Protein AF-A0A813DIX8-F1 (afdb_monomer_lite)

Sequence (177 aa):
SLGLVGLFALQGANSLSPCDSEAGQVCPSSEGKEVGICLGDPSKHQITDIDGNPREREAGEKPMELGSGCLAFIKVNEVCDAEITEHCQGLFFHGDTMTCLTTWTKPESLGEACKAVLPKQASDDDEVEDADKAEWRAKRKASRASAMKALEEEKARNEKKDTKKKKKKAKKSDDDL

Radius of gyration: 32.09 Å; chains: 1; bounding box: 77×46×86 Å

pLDDT: mean 81.65, std 15.79, range [38.44, 96.19]

Secondary structure (DSSP, 8-state):
--------------S--TTHHHHHHH-TT--THHHHHHHH-TTS--EE-TTS-EEPPPTTPPPPPPPHHHHHHHHHHHHTHHHHHHHSTT-TT-TTHHHIIIIIS-GGGS-HHHHHHS----TT-HHHHHHHHHHHHHHHHHHHHHHHHHHHHHHHHHHHHHHHHHHHHHHHHHTT-

Structure (mmCIF, N/CA/C/O backbone):
data_AF-A0A813DIX8-F1
#
_entry.id   AF-A0A813DIX8-F1
#
loop_
_atom_site.group_PDB
_atom_site.id
_atom_site.type_symbol
_atom_site.label_atom_id
_atom_site.label_alt_id
_atom_site.label_comp_id
_atom_site.label_asym_id
_atom_site.label_entity_id
_atom_site.label_seq_id
_atom_site.pdbx_PDB_ins_code
_atom_site.Cartn_x
_atom_site.Cartn_y
_atom_site.Cartn_z
_atom_site.occupancy
_atom_site.B_iso_or_equiv
_atom_site.auth_seq_id
_atom_site.auth_comp_id
_atom_site.auth_asym_id
_atom_site.auth_atom_id
_atom_site.pdbx_PDB_model_num
ATOM 1 N N . SER A 1 1 ? -1.972 23.446 37.988 1.00 42.94 1 SER A N 1
ATOM 2 C CA . SER A 1 1 ? -1.370 22.430 37.107 1.00 42.94 1 SER A CA 1
ATOM 3 C C . SER A 1 1 ? -2.307 22.160 35.950 1.00 42.94 1 SER A C 1
ATOM 5 O O . SER A 1 1 ? -3.350 21.554 36.163 1.00 42.94 1 SER A O 1
ATOM 7 N N . LEU A 1 2 ? -2.007 22.736 34.782 1.00 41.59 2 LEU A N 1
ATOM 8 C CA . LEU A 1 2 ? -2.818 22.620 33.567 1.00 41.59 2 LEU A CA 1
ATOM 9 C C . LEU A 1 2 ? -2.553 21.289 32.852 1.00 41.59 2 LEU A C 1
ATOM 11 O O . LEU A 1 2 ? -1.449 20.755 32.912 1.00 41.59 2 LEU A O 1
ATOM 15 N N . GLY A 1 3 ? -3.612 20.764 32.237 1.00 42.50 3 GLY A N 1
ATOM 16 C CA . GLY A 1 3 ? -3.695 19.421 31.678 1.00 42.50 3 GLY A CA 1
ATOM 17 C C . GLY A 1 3 ? -2.958 19.232 30.355 1.00 42.50 3 GLY A C 1
ATOM 18 O O . GLY A 1 3 ? -2.896 20.127 29.516 1.00 42.50 3 GLY A O 1
ATOM 19 N N . LEU A 1 4 ? -2.447 18.015 30.176 1.00 50.19 4 LEU A N 1
ATOM 20 C CA . LEU A 1 4 ? -1.944 17.509 28.908 1.00 50.19 4 LEU A CA 1
ATOM 21 C C . LEU A 1 4 ? -3.137 17.102 28.029 1.00 50.19 4 LEU A C 1
ATOM 23 O O . LEU A 1 4 ? -3.804 16.099 28.285 1.00 50.19 4 LEU A O 1
ATOM 27 N N . VAL A 1 5 ? -3.407 17.896 26.997 1.00 48.78 5 VAL A N 1
ATOM 28 C CA . VAL A 1 5 ? -4.284 17.535 25.880 1.00 48.78 5 VAL A CA 1
ATOM 29 C C . VAL A 1 5 ? -3.474 16.621 24.961 1.00 48.78 5 VAL A C 1
ATOM 31 O O . VAL A 1 5 ? -2.616 17.081 24.214 1.00 48.78 5 VAL A O 1
ATOM 34 N N . GLY A 1 6 ? -3.697 15.311 25.069 1.00 47.22 6 GLY A N 1
ATOM 35 C CA . GLY A 1 6 ? -3.119 14.318 24.167 1.00 47.22 6 GLY A CA 1
ATOM 36 C C . GLY A 1 6 ? -3.809 14.376 22.809 1.00 47.22 6 GLY A C 1
ATOM 37 O O . GLY A 1 6 ? -4.863 13.771 22.619 1.00 47.22 6 GLY A O 1
ATOM 38 N N . LEU A 1 7 ? -3.218 15.128 21.883 1.00 46.56 7 LEU A N 1
ATOM 39 C CA . LEU A 1 7 ? -3.587 15.162 20.474 1.00 46.56 7 LEU A CA 1
ATOM 40 C C . LEU A 1 7 ? -3.094 13.857 19.819 1.00 46.56 7 LEU A C 1
ATOM 42 O O . LEU A 1 7 ? -1.988 13.794 19.292 1.00 46.56 7 LEU A O 1
ATOM 46 N N . PHE A 1 8 ? -3.885 12.785 19.900 1.00 45.62 8 PHE A N 1
ATOM 47 C CA . PHE A 1 8 ? -3.672 11.608 19.057 1.00 45.62 8 PHE A CA 1
ATOM 48 C C . PHE A 1 8 ? -4.059 11.985 17.627 1.00 45.62 8 PHE A C 1
ATOM 50 O O . PHE A 1 8 ? -5.233 11.960 17.256 1.00 45.62 8 PHE A O 1
ATOM 57 N N . ALA A 1 9 ? -3.063 12.380 16.836 1.00 42.91 9 ALA A N 1
ATOM 58 C CA . ALA A 1 9 ? -3.181 12.423 15.392 1.00 42.91 9 ALA A CA 1
ATOM 59 C C . ALA A 1 9 ? -3.336 10.979 14.898 1.00 42.91 9 ALA A C 1
ATOM 61 O O . ALA A 1 9 ? -2.359 10.260 14.713 1.00 42.91 9 ALA A O 1
ATOM 62 N N . LEU A 1 10 ? -4.581 10.543 14.714 1.00 44.94 10 LEU A N 1
ATOM 63 C CA . LEU A 1 10 ? -4.891 9.477 13.770 1.00 44.94 10 LEU A CA 1
ATOM 64 C C . LEU A 1 10 ? -4.486 10.008 12.393 1.00 44.94 10 LEU A C 1
ATOM 66 O O . LEU A 1 10 ? -5.249 10.728 11.751 1.00 44.94 10 LEU A O 1
ATOM 70 N N . GLN A 1 11 ? -3.258 9.710 11.970 1.00 43.88 11 GLN A N 1
ATOM 71 C CA . GLN A 1 11 ? -2.904 9.761 10.560 1.00 43.88 11 GLN A CA 1
ATOM 72 C C . GLN A 1 11 ? -3.778 8.721 9.862 1.00 43.88 11 GLN A C 1
ATOM 74 O O . GLN A 1 11 ? -3.460 7.536 9.826 1.00 43.88 11 GLN A O 1
ATOM 79 N N . GLY A 1 12 ? -4.929 9.170 9.362 1.00 38.44 12 GLY A N 1
ATOM 80 C CA . GLY A 1 12 ? -5.637 8.458 8.318 1.00 38.44 12 GLY A CA 1
ATOM 81 C C . GLY A 1 12 ? -4.690 8.378 7.132 1.00 38.44 12 GLY A C 1
ATOM 82 O O . GLY A 1 12 ? -4.499 9.368 6.429 1.00 38.44 12 GLY A O 1
ATOM 83 N N . ALA A 1 13 ? -4.050 7.224 6.962 1.00 47.00 13 ALA A N 1
ATOM 84 C CA . ALA A 1 13 ? -3.453 6.851 5.698 1.00 47.00 13 ALA A CA 1
ATOM 85 C C . ALA A 1 13 ? -4.617 6.777 4.708 1.00 47.00 13 ALA A C 1
ATOM 87 O O . ALA A 1 13 ? -5.354 5.796 4.668 1.00 47.00 13 ALA A O 1
ATOM 88 N N . ASN A 1 14 ? -4.859 7.873 3.989 1.00 42.94 14 ASN A N 1
ATOM 89 C CA . ASN A 1 14 ? -5.633 7.791 2.764 1.00 42.94 14 ASN A CA 1
ATOM 90 C C . ASN A 1 14 ? -4.962 6.700 1.918 1.00 42.94 14 ASN A C 1
ATOM 92 O O . ASN A 1 14 ? -3.731 6.680 1.869 1.00 42.94 14 ASN A O 1
ATOM 96 N N . SER A 1 15 ? -5.752 5.802 1.322 1.00 56.19 15 SER A N 1
ATOM 97 C CA . SER A 1 15 ? -5.325 4.725 0.415 1.00 56.19 15 SER A CA 1
ATOM 98 C C . SER A 1 15 ? -4.692 5.278 -0.870 1.00 56.19 15 SER A C 1
ATOM 100 O O . SER A 1 15 ? -5.116 4.942 -1.971 1.00 56.19 15 SER A O 1
ATOM 102 N N . LEU A 1 16 ? -3.721 6.177 -0.743 1.00 73.00 16 LEU A N 1
ATOM 103 C CA . LEU A 1 16 ? -2.826 6.536 -1.817 1.00 73.00 16 LEU A CA 1
ATOM 104 C C . LEU A 1 16 ? -1.754 5.462 -1.889 1.00 73.00 16 LEU A C 1
ATOM 106 O O . LEU A 1 16 ? -1.207 5.031 -0.866 1.00 73.00 16 LEU A O 1
ATOM 110 N N . SER A 1 17 ? -1.470 5.017 -3.104 1.00 83.25 17 SER A N 1
ATOM 111 C CA . SER A 1 17 ? -0.342 4.133 -3.325 1.00 83.25 17 SER A CA 1
ATOM 112 C C . SER A 1 17 ? 0.950 4.858 -2.918 1.00 83.25 17 SER A C 1
ATOM 114 O O . SER A 1 17 ? 1.046 6.086 -3.028 1.00 83.25 17 SER A O 1
ATOM 116 N N . PRO A 1 18 ? 1.985 4.132 -2.467 1.00 87.19 18 PRO A N 1
ATOM 117 C CA . PRO A 1 18 ? 3.275 4.739 -2.143 1.00 87.19 18 PRO A CA 1
ATOM 118 C C . PRO A 1 18 ? 3.971 5.364 -3.363 1.00 87.19 18 PRO A C 1
ATOM 120 O O . PRO A 1 18 ? 5.011 5.984 -3.180 1.00 87.19 18 PRO A O 1
ATOM 123 N N . CYS A 1 19 ? 3.426 5.180 -4.571 1.00 90.75 19 CYS A N 1
ATOM 124 C CA . CYS A 1 19 ? 3.890 5.783 -5.814 1.00 90.75 19 CYS A CA 1
ATOM 125 C C . CYS A 1 19 ? 2.991 6.922 -6.315 1.00 90.75 19 CYS A C 1
ATOM 127 O O . CYS A 1 19 ? 3.307 7.490 -7.353 1.00 90.75 19 CYS A O 1
ATOM 129 N N . ASP A 1 20 ? 1.867 7.253 -5.666 1.00 89.94 20 ASP A N 1
ATOM 130 C CA . ASP A 1 20 ? 0.890 8.193 -6.247 1.00 89.94 20 ASP A CA 1
ATOM 131 C C . ASP A 1 20 ? 1.464 9.600 -6.438 1.00 89.94 20 ASP A C 1
ATOM 133 O O . ASP A 1 20 ? 1.134 10.285 -7.406 1.00 89.94 20 ASP A O 1
ATOM 137 N N . SER A 1 21 ? 2.345 10.033 -5.532 1.00 88.88 21 SER A N 1
ATOM 138 C CA . SER A 1 21 ? 2.990 11.343 -5.632 1.00 88.88 21 SER A CA 1
ATOM 139 C C . SER A 1 21 ? 3.921 11.414 -6.843 1.00 88.88 21 SER A C 1
ATOM 141 O O . SER A 1 21 ? 3.965 12.437 -7.524 1.00 88.88 21 SER A O 1
ATOM 143 N N . GLU A 1 22 ? 4.676 10.349 -7.101 1.00 89.69 22 GLU A N 1
ATOM 144 C CA . GLU A 1 22 ? 5.598 10.241 -8.227 1.00 89.69 22 GLU A CA 1
ATOM 145 C C . GLU A 1 22 ? 4.840 10.000 -9.539 1.00 89.69 22 GLU A C 1
ATOM 147 O O . GLU A 1 22 ? 5.070 10.705 -10.520 1.00 89.69 22 GLU A O 1
ATOM 152 N N . ALA A 1 23 ? 3.874 9.080 -9.545 1.00 90.56 23 ALA A N 1
ATOM 153 C CA . ALA A 1 23 ? 3.031 8.773 -10.696 1.00 90.56 23 ALA A CA 1
ATOM 154 C C . ALA A 1 23 ? 2.261 10.007 -11.180 1.00 90.56 23 ALA A C 1
ATOM 156 O O . ALA A 1 23 ? 2.241 10.278 -12.377 1.00 90.56 23 ALA A O 1
ATOM 157 N N . GLY A 1 24 ? 1.707 10.808 -10.265 1.00 88.12 24 GLY A N 1
ATOM 158 C CA . GLY A 1 24 ? 1.026 12.053 -10.622 1.00 88.12 24 GLY A CA 1
ATOM 159 C C . GLY A 1 24 ? 1.947 13.118 -11.229 1.00 88.12 24 GLY A C 1
ATOM 160 O O . GLY A 1 24 ? 1.468 13.982 -11.956 1.00 88.12 24 GLY A O 1
ATOM 161 N N . GLN A 1 25 ? 3.256 13.059 -10.960 1.00 86.62 25 GLN A N 1
ATOM 162 C CA . GLN A 1 25 ? 4.233 14.028 -11.470 1.00 86.62 25 GLN A CA 1
ATOM 163 C C . GLN A 1 25 ? 4.843 13.618 -12.809 1.00 86.62 25 GLN A C 1
ATOM 165 O O . GLN A 1 25 ? 5.077 14.478 -13.655 1.00 86.62 25 GLN A O 1
ATOM 170 N N . VAL A 1 26 ? 5.131 12.327 -12.993 1.00 89.06 26 VAL A N 1
ATOM 171 C CA . VAL A 1 26 ? 5.858 11.836 -14.177 1.00 89.06 26 VAL A CA 1
ATOM 172 C C . VAL A 1 26 ? 5.013 10.988 -15.119 1.00 89.06 26 VAL A C 1
ATOM 174 O O . VAL A 1 26 ? 5.410 10.762 -16.259 1.00 89.06 26 VAL A O 1
ATOM 177 N N . CYS A 1 27 ? 3.857 10.510 -14.669 1.00 90.38 27 CYS A N 1
ATOM 178 C CA . CYS A 1 27 ? 3.009 9.577 -15.405 1.00 90.38 27 CYS A CA 1
ATOM 179 C C . CYS A 1 27 ? 1.514 9.960 -15.353 1.00 90.38 27 CYS A C 1
ATOM 181 O O . CYS A 1 27 ? 0.684 9.066 -15.190 1.00 90.38 27 CYS A O 1
ATOM 183 N N . PRO A 1 28 ? 1.120 11.241 -15.532 1.00 88.06 28 PRO A N 1
ATOM 184 C CA . PRO A 1 28 ? -0.274 11.671 -15.360 1.00 88.06 28 PRO A CA 1
ATOM 185 C C . PRO A 1 28 ? -1.245 11.045 -16.372 1.00 88.06 28 PRO A C 1
ATOM 187 O O . PRO A 1 28 ? -2.445 10.995 -16.127 1.00 88.06 28 PRO A O 1
ATOM 190 N N . SER A 1 29 ? -0.733 10.568 -17.510 1.00 86.25 29 SER A N 1
ATOM 191 C CA . SER A 1 29 ? -1.526 9.920 -18.564 1.00 86.25 29 SER A CA 1
ATOM 192 C C . SER A 1 29 ? -1.604 8.395 -18.422 1.00 86.25 29 SER A C 1
ATOM 194 O O . SER A 1 29 ? -2.240 7.743 -19.248 1.00 86.25 29 SER A O 1
ATOM 196 N N . SER A 1 30 ? -0.890 7.810 -17.454 1.00 88.94 30 SER A N 1
ATOM 197 C CA . SER A 1 30 ? -0.822 6.357 -17.268 1.00 88.94 30 SER A CA 1
ATOM 198 C C . SER A 1 30 ? -1.746 5.930 -16.134 1.00 88.94 30 SER A C 1
ATOM 200 O O . SER A 1 30 ? -1.755 6.547 -15.075 1.00 88.94 30 SER A O 1
ATOM 202 N N . GLU A 1 31 ? -2.483 4.840 -16.334 1.00 87.06 31 GLU A N 1
ATOM 203 C CA . GLU A 1 31 ? -3.379 4.268 -15.326 1.00 87.06 31 GLU A CA 1
ATOM 204 C C . GLU A 1 31 ? -3.159 2.752 -15.216 1.00 87.06 31 GLU A C 1
ATOM 206 O O . GLU A 1 31 ? -2.822 2.074 -16.193 1.00 87.06 31 GLU A O 1
ATOM 211 N N . GLY A 1 32 ? -3.323 2.208 -14.008 1.00 88.25 32 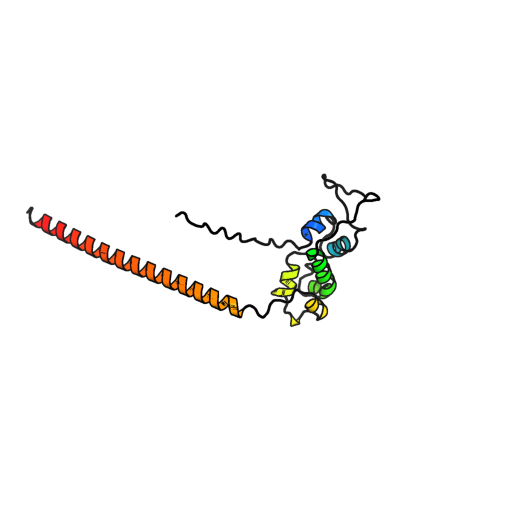GLY A N 1
ATOM 212 C CA . GLY A 1 32 ? -3.160 0.779 -13.740 1.00 88.25 32 GLY A CA 1
ATOM 213 C C . GLY A 1 32 ? -1.755 0.268 -14.070 1.00 88.25 32 GLY A C 1
ATOM 214 O O . GLY A 1 32 ? -0.756 0.804 -13.600 1.00 88.25 32 GLY A O 1
ATOM 215 N N . LYS A 1 33 ? -1.662 -0.788 -14.886 1.00 90.44 33 LYS A N 1
ATOM 216 C CA . LYS A 1 33 ? -0.389 -1.464 -15.203 1.00 90.44 33 LYS A CA 1
ATOM 217 C C . LYS A 1 33 ? 0.606 -0.572 -15.954 1.00 90.44 33 LYS A C 1
ATOM 219 O O . LYS A 1 33 ? 1.814 -0.710 -15.764 1.00 90.44 33 LYS A O 1
ATOM 224 N N . GLU A 1 34 ? 0.109 0.371 -16.753 1.00 91.25 34 GLU A N 1
ATOM 225 C CA . GLU A 1 34 ? 0.949 1.310 -17.509 1.00 91.25 34 GLU A CA 1
ATOM 226 C C . GLU A 1 34 ? 1.740 2.242 -16.582 1.00 91.25 34 GLU A C 1
ATOM 228 O O . GLU A 1 34 ? 2.837 2.673 -16.933 1.00 91.25 34 GLU A O 1
ATOM 233 N N . VAL A 1 35 ? 1.239 2.494 -15.365 1.00 91.94 35 VAL A N 1
ATOM 234 C CA . VAL A 1 35 ? 1.949 3.284 -14.348 1.00 91.94 35 VAL A CA 1
ATOM 235 C C . VAL A 1 35 ? 3.270 2.619 -13.980 1.00 91.94 35 VAL A C 1
ATOM 237 O O . VAL A 1 35 ? 4.295 3.291 -13.936 1.00 91.94 35 VAL A O 1
ATOM 240 N N . GLY A 1 36 ? 3.284 1.297 -13.794 1.00 89.81 36 GLY A N 1
ATOM 241 C CA . GLY A 1 36 ? 4.514 0.556 -13.505 1.00 89.81 36 GLY A CA 1
ATOM 242 C C . GLY A 1 36 ? 5.528 0.622 -14.639 1.00 89.81 36 GLY A C 1
ATOM 243 O O . GLY A 1 36 ? 6.717 0.803 -14.399 1.00 89.81 36 GLY A O 1
ATOM 244 N N . ILE A 1 37 ? 5.051 0.541 -15.882 1.00 91.19 37 ILE A N 1
ATOM 245 C CA . ILE A 1 37 ? 5.899 0.647 -17.075 1.00 91.19 37 ILE A CA 1
ATOM 246 C C . ILE A 1 37 ? 6.471 2.063 -17.208 1.00 91.19 37 ILE A C 1
ATOM 248 O O . ILE A 1 37 ? 7.629 2.220 -17.593 1.00 91.19 37 ILE A O 1
ATOM 252 N N . CYS A 1 38 ? 5.665 3.081 -16.907 1.00 92.19 38 CYS A N 1
ATOM 253 C CA . CYS A 1 38 ? 6.091 4.472 -16.934 1.00 92.19 38 CYS A CA 1
ATOM 254 C C . CYS A 1 38 ? 7.117 4.760 -15.829 1.00 92.19 38 CYS A C 1
ATOM 256 O O . CYS A 1 38 ? 8.197 5.243 -16.139 1.00 92.19 38 CYS A O 1
ATOM 258 N N . LEU A 1 39 ? 6.836 4.381 -14.578 1.00 91.12 39 LEU A N 1
ATOM 259 C CA . LEU A 1 39 ? 7.742 4.585 -13.441 1.00 91.12 39 LEU A CA 1
ATOM 260 C C . LEU A 1 39 ? 9.029 3.748 -13.535 1.00 91.12 39 LEU A C 1
ATOM 262 O O . LEU A 1 39 ? 10.074 4.150 -13.025 1.00 91.12 39 LEU A O 1
ATOM 266 N N . GLY A 1 40 ? 8.967 2.575 -14.167 1.00 88.44 40 GLY A N 1
ATOM 267 C CA . GLY A 1 40 ? 10.126 1.703 -14.361 1.00 88.44 40 GLY A CA 1
ATOM 268 C C . GLY A 1 40 ? 11.110 2.206 -15.422 1.00 88.44 40 GLY A C 1
ATOM 269 O O . GLY A 1 40 ? 12.290 1.855 -15.368 1.00 88.44 40 GLY A O 1
ATOM 270 N N . ASP A 1 41 ? 10.656 3.034 -16.370 1.00 86.88 41 ASP A N 1
ATOM 271 C CA . ASP A 1 41 ? 11.480 3.573 -17.453 1.00 86.88 41 ASP A CA 1
ATOM 272 C C . ASP A 1 41 ? 11.517 5.109 -17.412 1.00 86.88 41 ASP A C 1
ATOM 274 O O . ASP A 1 41 ? 10.594 5.775 -17.892 1.00 86.88 41 ASP A O 1
ATOM 278 N N . PRO A 1 42 ? 12.632 5.706 -16.953 1.00 85.69 42 PRO A N 1
ATOM 279 C CA . PRO A 1 42 ? 12.770 7.156 -16.899 1.00 85.69 42 PRO A CA 1
ATOM 280 C C . PRO A 1 42 ? 12.676 7.865 -18.255 1.00 85.69 42 PRO A C 1
ATOM 282 O O . PRO A 1 42 ? 12.570 9.091 -18.299 1.00 85.69 42 PRO A O 1
ATOM 285 N N . SER A 1 43 ? 12.750 7.125 -19.364 1.00 84.44 43 SER A N 1
ATOM 286 C CA . SER A 1 43 ? 12.559 7.652 -20.720 1.00 84.44 43 SER A CA 1
ATOM 287 C C . SER A 1 43 ? 11.086 7.917 -21.043 1.00 84.44 43 SER A C 1
ATOM 289 O O . SER A 1 43 ? 10.797 8.673 -21.968 1.00 84.44 43 SER A O 1
ATOM 291 N N . LYS A 1 44 ? 10.159 7.292 -20.306 1.00 84.25 44 LYS A N 1
ATOM 292 C CA . LYS A 1 44 ? 8.705 7.432 -20.483 1.00 84.25 44 LYS A CA 1
ATOM 293 C C . LYS A 1 44 ? 8.081 8.476 -19.563 1.00 84.25 44 LYS A C 1
ATOM 29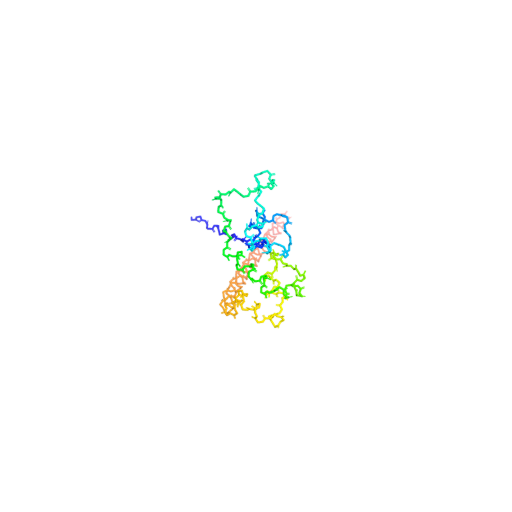5 O O . LYS A 1 44 ? 6.905 8.787 -19.724 1.00 84.25 44 LYS A O 1
ATOM 300 N N . HIS A 1 45 ? 8.860 9.027 -18.634 1.00 87.94 45 HIS A N 1
ATOM 301 C CA . HIS A 1 45 ? 8.416 10.095 -17.751 1.00 87.94 45 HIS A CA 1
ATOM 302 C C . HIS A 1 45 ? 8.023 11.335 -18.568 1.00 87.94 45 HIS A C 1
ATOM 304 O O . HIS A 1 45 ? 8.856 11.957 -19.231 1.00 87.94 45 HIS A O 1
ATOM 310 N N . GLN A 1 46 ? 6.746 11.698 -18.503 1.00 82.75 46 GLN A N 1
ATOM 311 C CA . GLN A 1 46 ? 6.210 12.936 -19.048 1.00 82.75 46 GLN A CA 1
ATOM 312 C C . GLN A 1 46 ? 6.359 14.023 -17.988 1.00 82.75 46 GLN A C 1
ATOM 314 O O . GLN A 1 46 ? 5.552 14.119 -17.069 1.00 82.75 46 GLN A O 1
ATOM 319 N N . ILE A 1 47 ? 7.408 14.836 -18.101 1.00 78.44 47 ILE A N 1
ATOM 320 C CA . ILE A 1 47 ? 7.574 15.997 -17.227 1.00 78.44 47 ILE A CA 1
ATOM 321 C C . ILE A 1 47 ? 6.559 17.048 -17.672 1.00 78.44 47 ILE A C 1
ATOM 323 O O . ILE A 1 47 ? 6.605 17.512 -18.812 1.00 78.44 47 ILE A O 1
ATOM 327 N N . THR A 1 48 ? 5.633 17.415 -16.793 1.00 80.81 48 THR A N 1
ATOM 328 C CA . THR A 1 48 ? 4.712 18.529 -17.036 1.00 80.81 48 THR A CA 1
ATOM 329 C C . THR A 1 48 ? 5.277 19.826 -16.469 1.00 80.81 48 THR A C 1
ATOM 331 O O . THR A 1 48 ? 5.934 19.824 -15.425 1.00 80.81 48 THR A O 1
ATOM 334 N N . ASP A 1 49 ? 5.029 20.947 -17.141 1.00 80.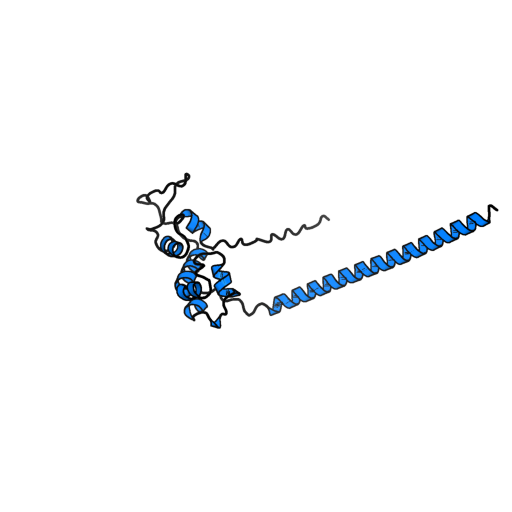25 49 ASP A N 1
ATOM 335 C CA . ASP A 1 49 ? 5.304 22.272 -16.582 1.00 80.25 49 ASP A CA 1
ATOM 336 C C . ASP A 1 49 ? 4.305 22.646 -15.463 1.00 80.25 49 ASP A C 1
ATOM 338 O O . ASP A 1 49 ? 3.405 21.879 -15.114 1.00 80.25 49 ASP A O 1
ATOM 342 N N . ILE A 1 50 ? 4.471 23.836 -14.873 1.00 78.88 50 ILE A N 1
ATOM 343 C CA . ILE A 1 50 ? 3.594 24.337 -13.799 1.00 78.88 50 ILE A CA 1
ATOM 344 C C . ILE A 1 50 ? 2.140 24.541 -14.265 1.00 78.88 50 ILE A C 1
ATOM 346 O O . ILE A 1 50 ? 1.235 24.608 -13.436 1.00 78.88 50 ILE A O 1
ATOM 350 N N . ASP A 1 51 ? 1.937 24.630 -15.581 1.00 82.94 51 ASP A N 1
ATOM 351 C CA . ASP A 1 51 ? 0.652 24.828 -16.245 1.00 82.94 51 ASP A CA 1
ATOM 352 C C . ASP A 1 51 ? 0.035 23.490 -16.716 1.00 82.94 51 ASP A C 1
ATOM 354 O O . ASP A 1 51 ? -1.069 23.477 -17.262 1.00 82.94 51 ASP A O 1
ATOM 358 N N . GLY A 1 52 ? 0.713 22.357 -16.476 1.00 78.81 52 GLY A N 1
ATOM 359 C CA . GLY A 1 52 ? 0.257 21.007 -16.818 1.00 78.81 52 GLY A CA 1
ATOM 360 C C . GLY A 1 52 ? 0.533 20.567 -18.261 1.00 78.81 52 GLY A C 1
ATOM 361 O O . GLY A 1 52 ? 0.008 19.537 -18.687 1.00 78.81 52 GLY A O 1
ATOM 362 N N . ASN A 1 53 ? 1.338 21.302 -19.031 1.00 82.38 53 ASN A N 1
ATOM 363 C CA . ASN A 1 53 ? 1.667 20.945 -20.413 1.00 82.38 53 ASN A CA 1
ATOM 364 C C . ASN A 1 53 ? 2.876 19.993 -20.475 1.00 82.38 53 ASN A C 1
ATOM 366 O O . ASN A 1 53 ? 3.852 20.205 -19.748 1.00 82.38 53 ASN A O 1
ATOM 370 N N . PRO A 1 54 ? 2.873 18.977 -21.363 1.00 80.94 54 PRO A N 1
ATOM 371 C CA . PRO A 1 54 ? 4.025 18.100 -21.561 1.00 80.94 54 PRO A CA 1
ATOM 372 C C . PRO A 1 54 ? 5.257 18.876 -22.045 1.00 80.94 54 PRO A C 1
ATOM 374 O O . PRO A 1 54 ? 5.187 19.606 -23.036 1.00 80.94 54 PRO A O 1
ATOM 377 N N . ARG A 1 55 ? 6.400 18.671 -21.388 1.00 83.00 55 ARG A N 1
ATOM 378 C CA . ARG A 1 55 ? 7.699 19.235 -21.765 1.00 83.00 55 ARG A CA 1
ATOM 379 C C . ARG A 1 55 ? 8.701 18.116 -22.044 1.00 83.00 55 ARG A C 1
ATOM 381 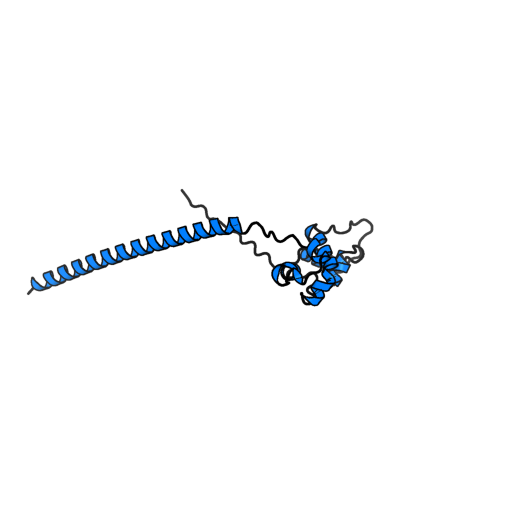O O . ARG A 1 55 ? 8.758 17.116 -21.332 1.00 83.00 55 ARG A O 1
ATOM 388 N N . GLU A 1 56 ? 9.528 18.299 -23.070 1.00 79.06 56 GLU A N 1
ATOM 389 C CA . GLU A 1 56 ? 10.677 17.425 -23.308 1.00 79.06 56 GLU A CA 1
ATOM 390 C C . GLU A 1 56 ? 11.782 17.684 -22.281 1.00 79.06 56 GLU A C 1
ATOM 392 O O . GLU A 1 56 ? 12.117 18.828 -21.963 1.00 79.06 56 GLU A O 1
ATOM 397 N N . ARG A 1 57 ? 12.367 16.601 -21.771 1.00 77.25 57 ARG A N 1
ATOM 398 C CA . ARG A 1 57 ? 13.456 16.657 -20.800 1.00 77.25 57 ARG A CA 1
ATOM 399 C C . ARG A 1 57 ? 14.704 17.273 -21.434 1.00 77.25 57 ARG A C 1
ATOM 401 O O . ARG A 1 57 ? 15.186 16.800 -22.464 1.00 77.25 57 ARG A O 1
ATOM 408 N N . GLU A 1 58 ? 15.260 18.299 -20.797 1.00 77.38 58 GLU A N 1
ATOM 409 C CA . GLU A 1 58 ? 16.463 18.959 -21.305 1.00 77.38 58 GLU A CA 1
ATOM 410 C C . GLU A 1 58 ? 17.721 18.111 -21.063 1.00 77.38 58 GLU A C 1
ATOM 412 O O . GLU A 1 58 ? 17.855 17.395 -20.063 1.00 77.38 58 GLU A O 1
ATOM 417 N N . ALA A 1 59 ? 18.676 18.197 -21.994 1.00 76.06 59 ALA A N 1
ATOM 418 C CA . ALA A 1 59 ? 19.942 17.477 -21.923 1.00 76.06 59 ALA A CA 1
ATOM 419 C C . ALA A 1 59 ? 20.782 17.973 -20.729 1.00 76.06 59 ALA A C 1
ATOM 421 O O . ALA A 1 59 ? 21.499 18.965 -20.822 1.00 76.06 59 ALA A O 1
ATOM 422 N N . GLY A 1 60 ? 20.682 17.272 -19.598 1.00 75.69 60 GLY A N 1
ATOM 423 C CA . GLY A 1 60 ? 21.375 17.608 -18.349 1.00 75.69 60 GLY A CA 1
ATOM 424 C C . GLY A 1 60 ? 20.496 17.497 -17.104 1.00 75.69 60 GLY A C 1
ATOM 425 O O . GLY A 1 60 ? 21.023 17.441 -15.992 1.00 75.69 60 GLY A O 1
ATOM 426 N N . GLU A 1 61 ? 19.176 17.403 -17.271 1.00 76.44 61 GLU A N 1
ATOM 427 C CA . GLU A 1 61 ? 18.258 17.193 -16.157 1.00 76.44 61 GLU A CA 1
ATOM 428 C C . GLU A 1 61 ? 18.330 15.740 -15.671 1.00 76.44 61 GLU A C 1
ATOM 430 O O . GLU A 1 61 ? 18.288 14.789 -16.466 1.00 76.44 61 GLU A O 1
ATOM 435 N N . LYS A 1 62 ? 18.492 15.551 -14.357 1.00 76.75 62 LYS A N 1
ATOM 436 C CA . LYS A 1 62 ? 18.558 14.216 -13.757 1.00 76.75 62 LYS A CA 1
ATOM 437 C C . LYS A 1 62 ? 17.173 13.562 -13.797 1.00 76.75 62 LYS A C 1
ATOM 439 O O . LYS A 1 62 ? 16.189 14.252 -13.545 1.00 76.75 62 LYS A O 1
ATOM 444 N N . PRO A 1 63 ? 17.084 12.253 -14.092 1.00 79.50 63 PRO A N 1
ATOM 445 C CA . PRO A 1 63 ? 15.837 11.524 -13.925 1.00 79.50 63 PRO A CA 1
ATOM 446 C C . PRO A 1 63 ? 15.328 11.665 -12.492 1.00 79.50 63 PRO A C 1
ATOM 448 O O . PRO A 1 63 ? 16.131 11.691 -11.558 1.00 79.50 63 PRO A O 1
ATOM 451 N N . MET A 1 64 ? 14.010 11.741 -12.327 1.00 81.19 64 MET A N 1
ATOM 452 C CA . MET A 1 64 ? 13.406 11.725 -11.002 1.00 81.19 64 MET A CA 1
ATOM 453 C C . MET A 1 64 ? 13.798 10.436 -10.271 1.00 81.19 64 MET A C 1
ATOM 455 O O . MET A 1 64 ? 13.615 9.337 -10.795 1.00 81.19 64 MET A O 1
ATOM 459 N N . GLU A 1 65 ? 14.352 10.577 -9.069 1.00 84.94 65 GLU A N 1
ATOM 460 C CA . GLU A 1 65 ? 14.664 9.448 -8.199 1.00 84.94 65 GLU A CA 1
ATOM 461 C C . GLU A 1 65 ? 13.394 9.055 -7.439 1.00 84.94 65 GLU A C 1
ATOM 463 O O . GLU A 1 65 ? 12.854 9.847 -6.667 1.00 84.94 65 GLU A O 1
ATOM 468 N N . LEU A 1 66 ? 12.900 7.840 -7.680 1.00 89.25 66 LEU A N 1
ATOM 469 C CA . LEU A 1 66 ? 11.728 7.315 -6.986 1.00 89.25 66 LEU A CA 1
ATOM 470 C C . LEU A 1 66 ? 12.055 7.013 -5.521 1.00 89.25 66 LEU A C 1
ATOM 472 O O . LEU A 1 66 ? 13.143 6.521 -5.199 1.00 89.25 66 LEU A O 1
ATOM 476 N N . GLY A 1 67 ? 11.090 7.249 -4.630 1.00 90.81 67 GLY A N 1
ATOM 477 C CA . GLY A 1 67 ? 11.215 6.855 -3.232 1.00 90.81 67 GLY A CA 1
ATOM 478 C C . GLY A 1 67 ? 11.407 5.341 -3.082 1.00 90.81 67 GLY A C 1
ATOM 479 O O . GLY A 1 67 ? 10.878 4.541 -3.857 1.00 90.81 67 GLY A O 1
ATOM 480 N N . SER A 1 68 ? 12.127 4.915 -2.039 1.00 90.88 68 SER A N 1
ATOM 481 C CA . SER A 1 68 ? 12.353 3.486 -1.758 1.00 90.88 68 SER A CA 1
ATOM 482 C C . SER A 1 68 ? 11.050 2.703 -1.561 1.00 90.88 68 SER A C 1
ATOM 484 O O . SER A 1 68 ? 10.969 1.539 -1.952 1.00 90.88 68 SER A O 1
ATOM 486 N N . GLY A 1 69 ? 10.020 3.348 -1.002 1.00 89.69 69 GLY A N 1
ATOM 487 C CA . GLY A 1 69 ? 8.678 2.781 -0.872 1.00 89.69 69 GLY A CA 1
ATOM 488 C C . GLY A 1 69 ? 8.016 2.525 -2.226 1.00 89.69 69 GLY A C 1
ATOM 489 O O . GLY A 1 69 ? 7.475 1.441 -2.437 1.00 89.69 69 GLY A O 1
ATOM 490 N N . CYS A 1 70 ? 8.126 3.471 -3.163 1.00 92.19 70 CYS A N 1
ATOM 491 C CA . CYS A 1 70 ? 7.590 3.301 -4.508 1.00 92.19 70 CYS A CA 1
ATOM 492 C C . CYS A 1 70 ? 8.337 2.202 -5.282 1.00 92.19 70 CYS A C 1
ATOM 494 O O . CYS A 1 70 ? 7.710 1.315 -5.855 1.00 92.19 70 CYS A O 1
ATOM 496 N N . LEU A 1 71 ? 9.673 2.165 -5.210 1.00 91.75 71 LEU A N 1
ATOM 497 C CA . LEU A 1 71 ? 10.474 1.102 -5.836 1.00 91.75 71 LEU A CA 1
ATOM 498 C C . LEU A 1 71 ? 10.127 -0.295 -5.303 1.00 91.75 71 LEU A C 1
ATOM 500 O O . LEU A 1 71 ? 10.012 -1.250 -6.073 1.00 91.75 71 LEU A O 1
ATOM 504 N N . ALA A 1 72 ? 9.937 -0.424 -3.988 1.00 92.75 72 ALA A N 1
ATOM 505 C CA . ALA A 1 72 ? 9.499 -1.680 -3.389 1.00 92.75 72 ALA A CA 1
ATOM 506 C C . ALA A 1 72 ? 8.100 -2.077 -3.881 1.00 92.75 72 ALA A C 1
ATOM 508 O O . ALA A 1 72 ? 7.861 -3.244 -4.184 1.00 92.75 72 ALA A O 1
ATOM 509 N N . PHE A 1 73 ? 7.193 -1.109 -4.007 1.00 93.25 73 PHE A N 1
ATOM 510 C CA . PHE A 1 73 ? 5.836 -1.350 -4.476 1.00 93.25 73 PHE A CA 1
ATOM 511 C C . PHE A 1 73 ? 5.771 -1.727 -5.960 1.00 93.25 73 PHE A C 1
ATOM 513 O O . PHE A 1 73 ? 5.042 -2.657 -6.303 1.00 93.25 73 PHE A O 1
ATOM 520 N N . ILE A 1 74 ? 6.575 -1.095 -6.823 1.00 93.81 74 ILE A N 1
ATOM 521 C CA . ILE A 1 74 ? 6.748 -1.505 -8.228 1.00 93.81 74 ILE A CA 1
ATOM 522 C C . ILE A 1 74 ? 7.169 -2.972 -8.282 1.00 93.81 74 ILE A C 1
ATOM 524 O O . ILE A 1 74 ? 6.511 -3.775 -8.937 1.00 93.81 74 ILE A O 1
ATOM 528 N N . LYS A 1 75 ? 8.185 -3.352 -7.499 1.00 94.12 75 LYS A N 1
ATOM 529 C CA . LYS A 1 75 ? 8.663 -4.737 -7.443 1.00 94.12 75 LYS A CA 1
ATOM 530 C C . LYS A 1 75 ? 7.588 -5.721 -6.967 1.00 94.12 75 LYS A C 1
ATOM 532 O O . LYS A 1 75 ? 7.518 -6.833 -7.483 1.00 94.12 75 LYS A O 1
ATOM 537 N N . VAL A 1 76 ? 6.752 -5.338 -5.998 1.00 94.62 76 VAL A N 1
ATOM 538 C CA . VAL A 1 76 ? 5.608 -6.164 -5.573 1.00 94.62 76 VAL A CA 1
ATOM 539 C C . VAL A 1 76 ? 4.608 -6.327 -6.717 1.00 94.62 76 VAL A C 1
ATOM 541 O O . VAL A 1 76 ? 4.202 -7.450 -6.987 1.00 94.62 76 VAL A O 1
ATOM 544 N N . ASN A 1 77 ? 4.255 -5.249 -7.424 1.00 94.81 77 ASN A N 1
ATOM 545 C CA . ASN A 1 77 ? 3.320 -5.314 -8.553 1.00 94.81 77 ASN A CA 1
ATOM 546 C C . ASN A 1 77 ? 3.868 -6.158 -9.718 1.00 94.81 77 ASN A C 1
ATOM 548 O O . ASN A 1 77 ? 3.109 -6.896 -10.336 1.00 94.81 77 ASN A O 1
ATOM 552 N N . GLU A 1 78 ? 5.173 -6.091 -9.991 1.00 94.75 78 GLU A N 1
ATOM 553 C CA . GLU A 1 78 ? 5.828 -6.901 -11.027 1.00 94.75 78 GLU A CA 1
ATOM 554 C C . GLU A 1 78 ? 5.860 -8.392 -10.676 1.00 94.75 78 GLU A C 1
ATOM 556 O O . GLU A 1 78 ? 5.585 -9.241 -11.521 1.00 94.75 78 GLU A O 1
ATOM 561 N N . VAL A 1 79 ? 6.209 -8.725 -9.430 1.00 96.19 79 VAL A N 1
ATOM 562 C CA . VAL A 1 79 ? 6.342 -10.123 -8.994 1.00 96.19 79 VAL A CA 1
ATOM 563 C C . VAL A 1 79 ? 4.978 -10.771 -8.745 1.00 96.19 79 VAL A C 1
ATOM 565 O O . VAL A 1 79 ? 4.832 -11.964 -8.994 1.00 96.19 79 VAL A O 1
ATOM 568 N N . CYS A 1 80 ? 3.994 -10.000 -8.278 1.00 96.12 80 CYS A N 1
ATOM 569 C CA . CYS A 1 80 ? 2.632 -10.455 -7.992 1.00 96.12 80 CYS A CA 1
ATOM 570 C C . CYS A 1 80 ? 1.649 -10.195 -9.153 1.00 96.12 80 CYS A C 1
ATOM 572 O O . CYS A 1 80 ? 0.446 -10.094 -8.917 1.00 96.12 80 CYS A O 1
ATOM 574 N N . ASP A 1 81 ? 2.120 -10.021 -10.395 1.00 95.69 81 ASP A N 1
ATOM 575 C CA . ASP A 1 81 ? 1.278 -9.613 -11.535 1.00 95.69 81 ASP A CA 1
ATOM 576 C C . ASP A 1 81 ? 0.094 -10.568 -11.781 1.00 95.69 81 ASP A C 1
ATOM 578 O O . ASP A 1 81 ? -1.042 -10.136 -12.013 1.00 95.69 81 ASP A O 1
ATOM 582 N N . ALA A 1 82 ? 0.347 -11.875 -11.672 1.00 95.94 82 ALA A N 1
ATOM 583 C CA . ALA A 1 82 ? -0.675 -12.905 -11.832 1.00 95.94 82 ALA A CA 1
ATOM 584 C C . ALA A 1 82 ? -1.703 -12.847 -10.691 1.00 95.94 82 ALA A C 1
ATOM 586 O O . ALA A 1 82 ? -2.909 -12.796 -10.935 1.00 95.94 82 ALA A O 1
ATOM 587 N N . GLU A 1 83 ? -1.234 -12.763 -9.448 1.00 95.31 83 GLU A N 1
ATOM 588 C CA . GLU A 1 83 ? -2.079 -12.717 -8.257 1.00 95.31 83 GLU A CA 1
ATOM 589 C C . GLU A 1 83 ? -2.920 -11.438 -8.194 1.00 95.31 83 GLU A C 1
ATOM 591 O O . GLU A 1 83 ? -4.086 -11.486 -7.804 1.00 95.31 83 GLU A O 1
ATOM 596 N N . ILE A 1 84 ? -2.371 -10.294 -8.609 1.00 95.56 84 ILE A N 1
ATOM 597 C CA . ILE A 1 84 ? -3.116 -9.031 -8.664 1.00 95.56 84 ILE A CA 1
ATOM 598 C C . ILE A 1 84 ? -4.238 -9.124 -9.703 1.00 95.56 84 ILE A C 1
ATOM 600 O O . ILE A 1 84 ? -5.361 -8.680 -9.449 1.00 95.56 84 ILE A O 1
ATOM 604 N N . THR A 1 85 ? -3.961 -9.738 -10.854 1.00 95.38 85 THR A N 1
ATOM 605 C CA . THR A 1 85 ? -4.961 -9.936 -11.911 1.00 95.38 85 THR A CA 1
ATOM 606 C C . THR A 1 85 ? -6.078 -10.878 -11.456 1.00 95.38 85 THR A C 1
ATOM 608 O O . THR A 1 85 ? -7.255 -10.575 -11.651 1.00 95.38 85 THR A O 1
ATOM 611 N N . GLU A 1 86 ? -5.728 -11.999 -10.823 1.00 95.56 86 GLU A N 1
ATOM 612 C CA . GLU A 1 86 ? -6.685 -13.051 -10.461 1.00 95.56 86 GLU A CA 1
ATOM 613 C C . GLU A 1 86 ? -7.443 -12.773 -9.155 1.00 95.56 86 GLU A C 1
ATOM 615 O O . GLU A 1 86 ? -8.652 -13.004 -9.078 1.00 95.56 86 GLU A O 1
ATOM 620 N N . HIS A 1 87 ? -6.758 -12.277 -8.123 1.00 95.25 87 HIS A N 1
ATOM 621 C CA . HIS A 1 87 ? -7.321 -12.112 -6.777 1.00 95.25 87 HIS A CA 1
ATOM 622 C C . HIS A 1 87 ? -7.677 -10.667 -6.442 1.00 95.25 87 HIS A C 1
ATOM 624 O O . HIS A 1 87 ? -8.626 -10.432 -5.693 1.00 95.25 87 HIS A O 1
ATOM 630 N N . CYS A 1 88 ? -6.969 -9.702 -7.031 1.00 94.06 88 CYS A N 1
ATOM 631 C CA . CYS A 1 88 ? -7.155 -8.280 -6.750 1.00 94.06 88 CYS A CA 1
ATOM 632 C C . CYS A 1 88 ? -7.841 -7.516 -7.879 1.00 94.06 88 CYS A C 1
ATOM 634 O O . CYS A 1 88 ? -7.758 -6.296 -7.903 1.00 94.06 88 CYS A O 1
ATOM 636 N N . GLN A 1 89 ? -8.531 -8.197 -8.801 1.00 94.06 89 GLN A N 1
ATOM 637 C CA . GLN A 1 89 ? -9.321 -7.567 -9.872 1.00 94.06 89 GLN A CA 1
ATOM 638 C C . GLN A 1 89 ? -8.508 -6.605 -10.758 1.00 94.06 89 GLN A C 1
ATOM 640 O O . GLN A 1 89 ? -9.053 -5.644 -11.299 1.00 94.06 89 GLN A O 1
ATOM 645 N N . GLY A 1 90 ? -7.198 -6.836 -10.891 1.00 92.38 90 GLY A N 1
ATOM 646 C CA . GLY A 1 90 ? -6.324 -5.948 -11.653 1.00 92.38 90 GLY A CA 1
ATOM 647 C C . GLY A 1 90 ? -6.136 -4.570 -11.013 1.00 92.38 90 GLY A C 1
ATOM 648 O O . GLY A 1 90 ? -5.874 -3.606 -11.730 1.00 92.38 90 GLY A O 1
ATOM 649 N N . LEU A 1 91 ? -6.259 -4.459 -9.685 1.00 91.69 91 LEU A N 1
ATOM 650 C CA . LEU A 1 91 ? -5.901 -3.264 -8.913 1.00 91.69 91 LEU A CA 1
ATOM 651 C C . LEU A 1 91 ? -4.379 -3.055 -8.930 1.00 91.69 91 LEU A C 1
ATOM 653 O O . LEU A 1 91 ? -3.721 -3.186 -7.912 1.00 91.69 91 LEU A O 1
ATOM 657 N N . PHE A 1 92 ? -3.803 -2.772 -10.094 1.00 93.38 92 PHE A N 1
ATOM 658 C CA . PHE A 1 92 ? -2.391 -2.441 -10.242 1.00 93.38 92 PHE A CA 1
ATOM 659 C C . PHE A 1 92 ? -2.140 -1.012 -9.791 1.00 93.38 92 PHE A C 1
ATOM 661 O O . PHE A 1 92 ? -2.869 -0.102 -10.186 1.00 93.38 92 PHE A O 1
ATOM 668 N N . PHE A 1 93 ? -1.093 -0.816 -8.995 1.00 91.75 93 PHE A N 1
ATOM 669 C CA . PHE A 1 93 ? -0.677 0.501 -8.508 1.00 91.75 93 PHE A CA 1
ATOM 670 C C . PHE A 1 93 ? -1.755 1.289 -7.740 1.00 91.75 93 PHE A C 1
ATOM 672 O O . PHE A 1 93 ? -1.591 2.478 -7.498 1.00 91.75 93 PHE A O 1
ATOM 679 N N . HIS A 1 94 ? -2.830 0.634 -7.294 1.00 91.50 94 HIS A N 1
ATOM 680 C CA . HIS A 1 94 ? -3.855 1.246 -6.450 1.00 91.50 94 HIS A CA 1
ATOM 681 C C . HIS A 1 94 ? -3.424 1.214 -4.975 1.00 91.50 94 HIS A C 1
ATOM 683 O O . HIS A 1 94 ? -2.695 0.306 -4.560 1.00 91.50 94 HIS A O 1
ATOM 689 N N . GLY A 1 95 ? -3.912 2.132 -4.136 1.00 87.81 95 GLY A N 1
ATOM 690 C CA . GLY A 1 95 ? -3.587 2.100 -2.702 1.00 87.81 95 GLY A CA 1
ATOM 691 C C . GLY A 1 95 ? -4.062 0.834 -1.986 1.00 87.81 95 GLY A C 1
ATOM 692 O O . GLY A 1 95 ? -3.418 0.369 -1.049 1.00 87.81 95 GLY A O 1
ATOM 693 N N . ASP A 1 96 ? -5.123 0.207 -2.496 1.00 91.81 96 ASP A N 1
ATOM 694 C CA . ASP A 1 96 ? -5.664 -1.036 -1.935 1.00 91.81 96 ASP A CA 1
ATOM 695 C C . ASP A 1 96 ? -4.926 -2.300 -2.405 1.00 91.81 96 ASP A C 1
ATOM 697 O O . ASP A 1 96 ? -5.206 -3.382 -1.896 1.00 91.81 96 ASP A O 1
ATOM 701 N N . THR A 1 97 ? -3.965 -2.204 -3.335 1.00 92.81 97 THR A N 1
ATOM 702 C CA . THR A 1 97 ? -3.215 -3.375 -3.845 1.00 92.81 97 THR A CA 1
ATOM 703 C C . THR A 1 97 ? -2.538 -4.131 -2.706 1.00 92.81 97 THR A C 1
ATOM 705 O O . THR A 1 97 ? -2.650 -5.352 -2.593 1.00 92.81 97 THR A O 1
ATOM 708 N N . MET A 1 98 ? -1.874 -3.397 -1.805 1.00 92.06 98 MET A N 1
ATOM 709 C CA . MET A 1 98 ? -1.193 -3.992 -0.655 1.00 92.06 98 MET A CA 1
ATOM 710 C C . MET A 1 98 ? -2.184 -4.623 0.318 1.00 92.06 98 MET A C 1
ATOM 712 O O . MET A 1 98 ? -1.940 -5.721 0.819 1.00 92.06 98 MET A O 1
ATOM 716 N N . THR A 1 99 ? -3.318 -3.969 0.568 1.00 91.75 99 THR A N 1
ATOM 717 C CA . THR A 1 99 ? -4.383 -4.508 1.421 1.00 91.75 99 THR A CA 1
ATOM 718 C C . THR A 1 99 ? -5.000 -5.757 0.806 1.00 91.75 99 THR A C 1
ATOM 720 O O . THR A 1 99 ? -5.228 -6.737 1.511 1.00 91.75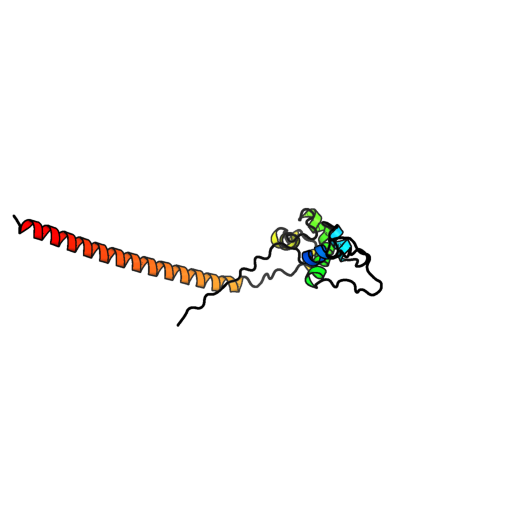 99 THR A O 1
ATOM 723 N N . CYS A 1 100 ? -5.201 -5.779 -0.508 1.00 93.81 100 CYS A N 1
ATOM 724 C CA . CYS A 1 100 ? -5.708 -6.951 -1.195 1.00 93.81 100 CYS A CA 1
ATOM 725 C C . CYS A 1 100 ? -4.747 -8.138 -1.076 1.00 93.81 100 CYS A C 1
ATOM 727 O O . CYS A 1 100 ? -5.166 -9.221 -0.666 1.00 93.81 100 CYS A O 1
ATOM 729 N N . LEU A 1 101 ? -3.461 -7.933 -1.372 1.00 92.69 101 LEU A N 1
ATOM 730 C CA . LEU A 1 101 ? -2.459 -9.000 -1.333 1.00 92.69 101 LEU A CA 1
ATOM 731 C C . LEU A 1 101 ? -2.198 -9.516 0.086 1.00 92.69 101 LEU A C 1
ATOM 733 O O . LEU A 1 101 ? -1.930 -10.696 0.262 1.00 92.69 101 LEU A O 1
ATOM 737 N N . THR A 1 102 ? -2.285 -8.663 1.107 1.00 90.56 102 THR A N 1
ATOM 738 C CA . THR A 1 102 ? -1.945 -9.057 2.487 1.00 90.56 102 THR A CA 1
ATOM 739 C C . THR A 1 102 ? -3.155 -9.443 3.335 1.00 90.56 102 THR A C 1
ATOM 741 O O . THR A 1 102 ? -3.048 -10.294 4.212 1.00 90.56 102 THR A O 1
ATOM 744 N N . THR A 1 103 ? -4.309 -8.811 3.119 1.00 90.12 103 THR A N 1
ATOM 745 C CA . THR A 1 103 ? -5.471 -8.919 4.018 1.00 90.12 103 THR A CA 1
ATOM 746 C C . THR A 1 103 ? -6.641 -9.651 3.374 1.00 90.12 103 THR A C 1
ATOM 748 O O . THR A 1 103 ? -7.316 -10.431 4.043 1.00 90.12 103 THR A O 1
ATOM 751 N N . TRP A 1 104 ? -6.926 -9.396 2.094 1.00 92.50 104 TRP A N 1
ATOM 752 C CA . TRP A 1 104 ? -8.107 -9.975 1.433 1.00 92.50 104 TRP A CA 1
ATOM 753 C C . TRP A 1 104 ? -7.808 -11.310 0.759 1.00 92.50 104 TRP A C 1
ATOM 755 O O . TRP A 1 104 ? -8.668 -12.190 0.708 1.00 92.50 104 TRP A O 1
ATOM 765 N N . THR A 1 105 ? -6.582 -11.473 0.275 1.00 91.81 105 THR A N 1
ATOM 766 C CA . THR A 1 105 ? -6.119 -12.696 -0.368 1.00 91.81 105 THR A CA 1
ATOM 767 C C . THR A 1 105 ? -5.522 -13.617 0.682 1.00 91.81 105 THR A C 1
ATOM 769 O O . THR A 1 105 ? -4.726 -13.202 1.523 1.00 91.81 105 THR A O 1
ATOM 772 N N . LYS A 1 106 ? -5.912 -14.893 0.651 1.00 90.44 106 LYS A N 1
ATOM 773 C CA . LYS A 1 106 ? -5.321 -15.882 1.552 1.00 90.44 106 LYS A CA 1
ATOM 774 C C . LYS A 1 106 ? -3.851 -16.048 1.174 1.00 90.44 106 LYS A C 1
ATOM 776 O O . LYS A 1 106 ? -3.562 -16.170 -0.015 1.00 90.44 106 LYS A O 1
ATOM 781 N N . PRO A 1 107 ? -2.924 -16.151 2.138 1.00 88.38 107 PRO A N 1
ATOM 782 C CA . PRO A 1 107 ? -1.529 -16.385 1.803 1.00 88.38 107 PRO A CA 1
ATOM 783 C C . PRO A 1 107 ? -1.405 -17.651 0.953 1.00 88.38 107 PRO A C 1
ATOM 785 O O . PRO A 1 107 ? -0.721 -17.640 -0.050 1.00 88.38 107 PRO A O 1
ATOM 788 N N . GLU A 1 108 ? -2.146 -18.720 1.238 1.00 90.38 108 GLU A N 1
ATOM 789 C CA . GLU A 1 108 ? -2.112 -19.964 0.454 1.00 90.38 108 GLU A CA 1
ATOM 790 C C . GLU A 1 108 ? -2.403 -19.798 -1.046 1.00 90.38 108 GLU A C 1
ATOM 792 O O . GLU A 1 108 ? -1.842 -20.557 -1.831 1.00 90.38 108 GLU A O 1
ATOM 797 N N . SER A 1 109 ? -3.208 -18.807 -1.452 1.00 91.88 109 SER A N 1
ATOM 798 C CA . SER A 1 109 ? -3.509 -18.551 -2.867 1.00 91.88 109 SER A CA 1
ATOM 799 C C . SER A 1 109 ? -2.459 -17.697 -3.582 1.00 91.88 109 SER A C 1
ATOM 801 O O . SER A 1 109 ? -2.518 -17.570 -4.795 1.00 91.88 109 SER A O 1
ATOM 803 N N . LEU A 1 110 ? -1.483 -17.138 -2.863 1.00 93.12 110 LEU A N 1
ATOM 804 C CA . LEU A 1 110 ? -0.379 -16.390 -3.465 1.00 93.12 110 LEU A CA 1
ATOM 805 C C . LEU A 1 110 ? 0.782 -17.322 -3.831 1.00 93.12 110 LEU A C 1
ATOM 807 O O . LEU A 1 110 ? 1.146 -18.213 -3.049 1.00 93.12 110 LEU A O 1
ATOM 811 N N . GLY A 1 111 ? 1.428 -17.077 -4.971 1.00 94.19 111 GLY A N 1
ATOM 812 C CA . GLY A 1 111 ? 2.670 -17.747 -5.336 1.00 94.19 111 GLY A CA 1
ATOM 813 C C . GLY A 1 111 ? 3.795 -17.473 -4.333 1.00 94.19 111 GLY A C 1
ATOM 814 O O . GLY A 1 111 ? 3.822 -16.453 -3.639 1.00 94.19 111 GLY A O 1
ATOM 815 N N . GLU A 1 112 ? 4.761 -18.391 -4.245 1.00 92.94 112 GLU A N 1
ATOM 816 C CA . GLU A 1 112 ? 5.920 -18.252 -3.346 1.00 92.94 112 GLU A CA 1
ATOM 817 C C . GLU A 1 112 ? 6.739 -16.990 -3.645 1.00 92.94 112 GLU A C 1
ATOM 819 O O . GLU A 1 112 ? 7.222 -16.332 -2.724 1.00 92.94 112 GLU A O 1
ATOM 824 N N . ALA A 1 113 ? 6.836 -16.615 -4.924 1.00 93.50 113 ALA A N 1
ATOM 825 C CA . ALA A 1 113 ? 7.520 -15.403 -5.357 1.00 93.50 113 ALA A CA 1
ATOM 826 C C . ALA A 1 113 ? 6.833 -14.140 -4.814 1.00 93.50 113 ALA A C 1
ATOM 828 O O . ALA A 1 113 ? 7.500 -13.293 -4.219 1.00 93.50 113 ALA A O 1
ATOM 829 N N . CYS A 1 114 ? 5.504 -14.050 -4.945 1.00 93.81 114 CYS A N 1
ATOM 830 C CA . CYS A 1 114 ? 4.726 -12.929 -4.426 1.00 93.81 114 CYS A CA 1
ATOM 831 C C . CYS A 1 114 ? 4.815 -12.843 -2.891 1.00 93.81 114 CYS A C 1
ATOM 833 O O . CYS A 1 114 ? 5.114 -11.788 -2.331 1.00 93.81 114 CYS A O 1
ATOM 835 N N . LYS A 1 115 ? 4.688 -13.974 -2.188 1.00 92.75 115 LYS A N 1
ATOM 836 C CA . LYS A 1 115 ? 4.864 -14.037 -0.723 1.00 92.75 115 LYS A CA 1
ATOM 837 C C . LYS A 1 115 ? 6.225 -13.537 -0.252 1.00 92.75 115 LYS A C 1
ATOM 839 O O . LYS A 1 115 ? 6.310 -12.906 0.795 1.00 92.75 115 LYS A O 1
ATOM 844 N N . ALA A 1 116 ? 7.287 -13.847 -0.995 1.00 91.75 116 ALA A N 1
ATOM 845 C CA . ALA A 1 116 ? 8.650 -13.503 -0.606 1.00 91.75 116 ALA A CA 1
ATOM 846 C C . ALA A 1 116 ? 8.933 -11.994 -0.674 1.00 91.75 116 ALA A C 1
ATOM 848 O O . ALA A 1 116 ? 9.808 -11.510 0.047 1.00 91.75 116 ALA A O 1
ATOM 849 N N . VAL A 1 117 ? 8.221 -11.263 -1.540 1.00 92.50 117 VAL A N 1
ATOM 850 C CA . VAL A 1 117 ? 8.382 -9.808 -1.698 1.00 92.50 117 VAL A CA 1
ATOM 851 C C . VAL A 1 117 ? 7.416 -8.997 -0.846 1.00 92.50 117 VAL A C 1
ATOM 853 O O . VAL A 1 117 ? 7.695 -7.830 -0.569 1.00 92.50 117 VAL A O 1
ATOM 856 N N . LEU A 1 118 ? 6.302 -9.592 -0.416 1.00 89.94 118 LEU A N 1
ATOM 857 C CA . LEU A 1 118 ? 5.381 -8.925 0.489 1.00 89.94 118 LEU A CA 1
ATOM 858 C C . LEU A 1 118 ? 6.066 -8.647 1.835 1.00 89.94 118 LEU A C 1
ATOM 860 O O . LEU A 1 118 ? 6.843 -9.475 2.325 1.00 89.94 118 LEU A O 1
ATOM 864 N N . PRO A 1 119 ? 5.793 -7.485 2.458 1.00 83.69 119 PRO A N 1
ATOM 865 C CA . PRO A 1 119 ? 6.262 -7.227 3.807 1.00 83.69 119 PRO A CA 1
ATOM 866 C C . PRO A 1 119 ? 5.736 -8.349 4.697 1.00 83.69 119 PRO A C 1
ATOM 868 O O . PRO A 1 119 ? 4.532 -8.608 4.722 1.00 83.69 119 PRO A O 1
ATOM 871 N N . LYS A 1 120 ? 6.649 -9.045 5.386 1.00 73.44 120 LYS A N 1
ATOM 872 C CA . LYS A 1 120 ? 6.286 -10.110 6.323 1.00 73.44 120 LYS A CA 1
ATOM 873 C C . LYS A 1 120 ? 5.267 -9.528 7.291 1.00 73.44 120 LYS A C 1
ATOM 875 O O . LYS A 1 120 ? 5.605 -8.629 8.059 1.00 73.44 120 LYS A O 1
ATOM 880 N N . GLN A 1 121 ? 4.027 -10.003 7.217 1.00 60.22 121 GLN A N 1
ATOM 881 C CA . GLN A 1 121 ? 3.043 -9.695 8.238 1.00 60.22 121 GLN A CA 1
ATOM 882 C C . GLN A 1 121 ? 3.648 -10.177 9.552 1.00 60.22 121 GLN A C 1
ATOM 884 O O . GLN A 1 121 ? 4.060 -11.332 9.645 1.00 60.22 121 GLN A O 1
ATOM 889 N N . ALA A 1 122 ? 3.822 -9.264 10.504 1.00 47.91 122 ALA A N 1
ATOM 890 C CA . ALA A 1 122 ? 4.336 -9.589 11.820 1.00 47.91 122 ALA A CA 1
ATOM 891 C C . ALA A 1 122 ? 3.328 -10.530 12.487 1.00 47.91 122 ALA A C 1
ATOM 893 O O . ALA A 1 122 ? 2.341 -10.087 13.056 1.00 47.91 122 ALA A O 1
ATOM 894 N N . SER A 1 123 ? 3.538 -11.834 12.344 1.00 48.56 123 SER A N 1
ATOM 895 C CA . SER A 1 123 ? 2.693 -12.878 12.917 1.00 48.56 123 SER A CA 1
ATOM 896 C C . SER A 1 123 ? 3.045 -13.197 14.374 1.00 48.56 123 SER A C 1
ATOM 898 O O . SER A 1 123 ? 2.605 -14.222 14.876 1.00 48.56 123 SER A O 1
ATOM 900 N N . ASP A 1 124 ? 3.829 -12.354 15.055 1.00 44.34 124 ASP A N 1
ATOM 901 C CA . ASP A 1 124 ? 4.393 -12.669 16.377 1.00 44.34 124 ASP A CA 1
ATOM 902 C C . ASP A 1 124 ? 4.348 -11.500 17.393 1.00 44.34 124 ASP A C 1
ATOM 904 O O . ASP A 1 124 ? 5.015 -11.566 18.421 1.00 44.34 124 ASP A O 1
ATOM 908 N N . ASP A 1 125 ? 3.554 -10.444 17.160 1.00 42.16 125 ASP A N 1
ATOM 909 C CA . ASP A 1 125 ? 3.372 -9.323 18.118 1.00 42.16 125 ASP A CA 1
ATOM 910 C C . ASP A 1 125 ? 1.936 -9.208 18.689 1.00 42.16 125 ASP A C 1
ATOM 912 O O . ASP A 1 125 ? 1.641 -8.314 19.482 1.00 42.16 125 ASP A O 1
ATOM 916 N N . ASP A 1 126 ? 1.032 -10.136 18.352 1.00 45.72 126 ASP A N 1
ATOM 917 C CA . ASP A 1 126 ? -0.343 -10.149 18.883 1.00 45.72 126 ASP A CA 1
ATOM 918 C C . ASP A 1 126 ? -0.409 -10.465 20.393 1.00 45.72 126 ASP A C 1
ATOM 920 O O . ASP A 1 126 ? -1.358 -10.074 21.075 1.00 45.72 126 ASP A O 1
ATOM 924 N N . GLU A 1 127 ? 0.604 -11.127 20.963 1.00 47.16 127 GLU A N 1
ATOM 925 C CA . GLU A 1 127 ? 0.556 -11.554 22.370 1.00 47.16 127 GLU A CA 1
ATOM 926 C C . GLU A 1 127 ? 0.796 -10.400 23.365 1.00 47.16 127 GLU A C 1
ATOM 928 O O . GLU A 1 127 ? 0.328 -10.452 24.505 1.00 47.16 127 GLU A O 1
ATOM 933 N N . VAL A 1 128 ? 1.456 -9.314 22.940 1.00 49.34 128 VAL A N 1
ATOM 934 C CA . VAL A 1 128 ? 1.726 -8.148 23.803 1.00 49.34 128 VAL A CA 1
ATOM 935 C C . VAL A 1 128 ? 0.586 -7.123 23.748 1.00 49.34 128 VAL A C 1
ATOM 937 O O . VAL A 1 128 ? 0.216 -6.567 24.786 1.00 49.34 128 VAL A O 1
ATOM 940 N N . GLU A 1 129 ? -0.049 -6.914 22.585 1.00 51.59 129 GLU A N 1
ATOM 941 C CA . GLU A 1 129 ? -1.195 -5.994 22.471 1.00 51.59 129 GLU A CA 1
ATOM 942 C C . GLU A 1 129 ? -2.408 -6.451 23.300 1.00 51.59 129 GLU A C 1
ATOM 944 O O . GLU A 1 129 ? -3.152 -5.608 23.815 1.00 51.59 129 GLU A O 1
ATOM 949 N N . ASP A 1 130 ? -2.634 -7.757 23.469 1.00 57.66 130 ASP A N 1
ATOM 950 C CA . ASP A 1 130 ? -3.824 -8.250 24.172 1.00 57.66 130 ASP A CA 1
ATOM 951 C C . ASP A 1 130 ? -3.789 -7.975 25.688 1.00 57.66 130 ASP A C 1
ATOM 953 O O . ASP A 1 130 ? -4.830 -7.684 26.295 1.00 57.66 130 ASP A O 1
ATOM 957 N N . ALA A 1 131 ? -2.599 -7.968 26.300 1.00 67.25 131 ALA A N 1
ATOM 958 C CA . ALA A 1 131 ? -2.423 -7.681 27.725 1.00 67.25 131 ALA A CA 1
ATOM 959 C C . ALA A 1 131 ? -2.751 -6.214 28.062 1.00 67.25 131 ALA A C 1
ATOM 961 O O . ALA A 1 131 ? -3.591 -5.944 28.929 1.00 67.25 131 ALA A O 1
ATOM 962 N N . ASP A 1 132 ? -2.189 -5.261 27.314 1.00 69.38 132 ASP A N 1
ATOM 963 C CA . ASP A 1 132 ? -2.442 -3.828 27.518 1.00 69.38 132 ASP A CA 1
ATOM 964 C C . ASP A 1 132 ? -3.911 -3.460 27.239 1.00 69.38 132 ASP A C 1
ATOM 966 O O . ASP A 1 132 ? -4.541 -2.660 27.949 1.00 69.38 132 ASP A O 1
ATOM 970 N N . LYS A 1 133 ? -4.525 -4.104 26.239 1.00 75.31 133 LYS A N 1
ATOM 971 C CA . LYS A 1 133 ? -5.947 -3.925 25.903 1.00 75.31 133 LYS A CA 1
ATOM 972 C C . LYS A 1 133 ? -6.851 -4.519 26.984 1.00 75.31 133 LYS A C 1
ATOM 974 O O . LYS A 1 133 ? -7.912 -3.950 27.276 1.00 75.31 133 LYS A O 1
ATOM 979 N N . ALA A 1 134 ? -6.464 -5.635 27.603 1.00 80.44 134 ALA A N 1
ATOM 980 C CA . ALA A 1 134 ? -7.174 -6.222 28.738 1.00 80.44 134 ALA A CA 1
ATOM 981 C C . ALA A 1 134 ? -7.110 -5.318 29.981 1.00 80.44 134 ALA A C 1
ATOM 983 O O . ALA A 1 134 ? -8.157 -5.042 30.584 1.00 80.44 134 ALA A O 1
ATOM 984 N N . GLU A 1 135 ? -5.937 -4.770 30.311 1.00 81.62 135 GLU A N 1
ATOM 985 C CA . GLU A 1 135 ? -5.782 -3.816 31.416 1.00 81.62 135 GLU A CA 1
ATOM 986 C C . GLU A 1 135 ? -6.593 -2.534 31.187 1.00 81.62 135 GLU A C 1
ATOM 988 O O . GLU A 1 135 ? -7.305 -2.058 32.084 1.00 81.62 135 GLU A O 1
ATOM 993 N N . TRP A 1 136 ? -6.586 -2.001 29.963 1.00 78.25 136 TRP A N 1
ATOM 994 C CA . TRP A 1 136 ? -7.383 -0.826 29.609 1.00 78.25 136 TRP A CA 1
ATOM 995 C C . TRP A 1 136 ? -8.891 -1.077 29.749 1.00 78.25 136 TRP A C 1
ATOM 997 O O . TRP A 1 136 ? -9.628 -0.243 30.300 1.00 78.25 136 TRP A O 1
ATOM 1007 N N . ARG A 1 137 ? -9.371 -2.248 29.305 1.00 85.81 137 ARG A N 1
ATOM 1008 C CA . ARG A 1 137 ? -10.775 -2.659 29.476 1.00 85.81 137 ARG A CA 1
ATOM 1009 C C . ARG A 1 137 ? -11.128 -2.806 30.957 1.00 85.81 137 ARG A C 1
ATOM 1011 O O . ARG A 1 137 ? -12.187 -2.317 31.370 1.00 85.81 137 ARG A O 1
ATOM 1018 N N . ALA A 1 138 ? -10.248 -3.402 31.764 1.00 87.62 138 ALA A N 1
ATOM 1019 C CA . ALA A 1 138 ? -10.435 -3.537 33.208 1.00 87.62 138 ALA A CA 1
ATOM 1020 C C . ALA A 1 138 ? -10.524 -2.164 33.897 1.00 87.62 138 ALA A C 1
ATOM 1022 O O . ALA A 1 138 ? -11.471 -1.905 34.648 1.00 87.62 138 ALA A O 1
ATOM 1023 N N . LYS A 1 139 ? -9.620 -1.235 33.561 1.00 87.81 139 LYS A N 1
ATOM 1024 C CA . LYS A 1 139 ? -9.600 0.131 34.106 1.00 87.81 139 LYS A CA 1
ATOM 1025 C C . LYS A 1 139 ? -10.857 0.924 33.742 1.00 87.81 139 LYS A C 1
ATOM 1027 O O . LYS A 1 139 ? -11.452 1.569 34.610 1.00 87.81 139 LYS A O 1
ATOM 1032 N N . ARG A 1 140 ? -11.334 0.840 32.491 1.00 91.31 140 ARG A N 1
ATOM 1033 C CA . ARG A 1 140 ? -12.605 1.482 32.090 1.00 91.31 140 ARG A CA 1
ATOM 1034 C C . ARG A 1 140 ? -13.808 0.869 32.787 1.00 91.31 140 ARG A C 1
ATOM 1036 O O . ARG A 1 140 ? -14.714 1.608 33.174 1.00 91.31 140 ARG A O 1
ATOM 1043 N N . LYS A 1 141 ? -13.836 -0.454 32.957 1.00 92.06 141 LYS A N 1
ATOM 1044 C CA . LYS A 1 141 ? -14.922 -1.136 33.672 1.00 92.06 141 LYS A CA 1
ATOM 1045 C C . LYS A 1 141 ? -14.964 -0.708 35.141 1.00 92.06 141 LYS A C 1
ATOM 1047 O O . LYS A 1 141 ? -16.039 -0.363 35.627 1.00 92.06 141 LYS A O 1
ATOM 1052 N N . ALA A 1 142 ? -13.810 -0.630 35.803 1.00 90.69 142 ALA A N 1
ATOM 1053 C CA . ALA A 1 142 ? -13.700 -0.150 37.180 1.00 90.69 142 ALA A CA 1
ATOM 1054 C C . ALA A 1 142 ? -14.149 1.315 37.326 1.00 90.69 142 ALA A C 1
ATOM 1056 O O . ALA A 1 142 ? -14.936 1.631 38.216 1.00 90.69 142 ALA A O 1
ATOM 1057 N N . SER A 1 143 ? -13.725 2.195 36.413 1.00 90.12 143 SER A N 1
ATOM 1058 C CA . SER A 1 143 ? -14.130 3.608 36.416 1.00 90.12 143 SER A CA 1
ATOM 1059 C C . SER A 1 143 ? -15.635 3.797 36.178 1.00 90.12 143 SER A C 1
ATOM 1061 O O . SER A 1 143 ? -16.270 4.621 36.833 1.00 90.12 143 SER A O 1
ATOM 1063 N N . ARG A 1 144 ? -16.241 3.004 35.285 1.00 90.94 144 ARG A N 1
ATOM 1064 C CA . ARG A 1 144 ? -17.699 3.021 35.081 1.00 90.94 144 ARG A CA 1
ATOM 1065 C C . ARG A 1 144 ? -18.447 2.532 36.319 1.00 90.94 144 ARG A C 1
ATOM 1067 O O . ARG A 1 144 ? -19.440 3.142 36.702 1.00 90.94 144 ARG A O 1
ATOM 1074 N N . ALA A 1 145 ? -17.966 1.465 36.955 1.00 93.19 145 ALA A N 1
ATOM 1075 C CA . ALA A 1 145 ? -18.585 0.921 38.160 1.00 93.19 145 ALA A CA 1
ATOM 1076 C C . ALA A 1 145 ? -18.525 1.909 39.338 1.00 93.19 145 ALA A C 1
ATOM 1078 O O . ALA A 1 145 ? -19.522 2.086 40.038 1.00 93.19 145 ALA A O 1
ATOM 1079 N N . SER A 1 146 ? -17.397 2.600 39.531 1.00 91.25 146 SER A N 1
ATOM 1080 C CA . SER A 1 146 ? -17.277 3.605 40.593 1.00 91.25 146 SER A CA 1
ATOM 1081 C C . SER A 1 146 ? -18.173 4.821 40.346 1.00 91.25 146 SER A C 1
ATOM 1083 O O . SER A 1 146 ? -18.836 5.281 41.275 1.00 91.25 146 SER A O 1
ATOM 1085 N N . ALA A 1 147 ? -18.270 5.294 39.098 1.00 91.12 147 ALA A N 1
ATOM 1086 C CA . ALA A 1 147 ? -19.173 6.384 38.729 1.00 91.12 147 ALA A CA 1
ATOM 1087 C C . ALA A 1 147 ? -20.653 6.011 38.937 1.00 91.12 147 ALA A C 1
ATOM 1089 O O . ALA A 1 147 ? -21.416 6.804 39.484 1.00 91.12 147 ALA A O 1
ATOM 1090 N N . MET A 1 148 ? -21.049 4.790 38.561 1.00 90.81 148 MET A N 1
ATOM 1091 C CA . MET A 1 148 ? -22.408 4.279 38.788 1.00 90.81 148 MET A CA 1
ATOM 1092 C C . MET A 1 148 ? -22.746 4.227 40.281 1.00 90.81 148 MET A C 1
ATOM 1094 O O . MET A 1 148 ? -23.795 4.721 40.686 1.00 90.81 148 MET A O 1
ATOM 1098 N N . LYS A 1 149 ? -21.825 3.722 41.111 1.00 94.81 149 LYS A N 1
ATOM 1099 C CA . LYS A 1 149 ? -22.017 3.666 42.565 1.00 94.81 149 LYS A CA 1
ATOM 1100 C C . LYS A 1 149 ? -22.151 5.061 43.186 1.00 94.81 149 LYS A C 1
ATOM 1102 O O . LYS A 1 149 ? -23.021 5.278 44.025 1.00 94.81 149 LYS A O 1
ATOM 1107 N N . ALA A 1 150 ? -21.332 6.020 42.750 1.00 93.38 150 ALA A N 1
ATOM 1108 C CA . ALA A 1 150 ? -21.425 7.400 43.222 1.00 93.38 150 ALA A CA 1
ATOM 1109 C C . ALA A 1 150 ? -22.776 8.043 42.857 1.00 93.38 150 ALA A C 1
ATOM 1111 O O . ALA A 1 150 ? -23.371 8.733 43.684 1.00 93.38 150 ALA A O 1
ATOM 1112 N N . LEU A 1 151 ? -23.289 7.779 41.650 1.00 92.19 151 LEU A N 1
ATOM 1113 C CA . LEU A 1 151 ? -24.606 8.256 41.221 1.00 92.19 151 LEU A CA 1
ATOM 1114 C C . LEU A 1 151 ? -25.748 7.622 42.024 1.00 92.19 151 LEU A C 1
ATOM 1116 O O . LEU A 1 151 ? -26.698 8.320 42.377 1.00 92.19 151 LEU A O 1
ATOM 1120 N N . GLU A 1 152 ? -25.675 6.328 42.338 1.00 94.38 152 GLU A N 1
ATOM 1121 C CA . GLU A 1 152 ? -26.673 5.667 43.191 1.00 94.38 152 GLU A CA 1
ATOM 1122 C C . GLU A 1 152 ? -26.678 6.230 44.618 1.00 94.38 152 GLU A C 1
ATOM 1124 O O . GLU A 1 152 ? -27.746 6.517 45.166 1.00 94.38 152 GLU A O 1
ATOM 1129 N N . GLU A 1 153 ? -25.504 6.462 45.210 1.00 95.38 153 GLU A N 1
ATOM 1130 C CA . GLU A 1 153 ? -25.402 7.072 46.540 1.00 95.38 153 GLU A CA 1
ATOM 1131 C C . GLU A 1 153 ? -25.939 8.514 46.565 1.00 95.38 153 GLU A C 1
ATOM 1133 O O . GLU A 1 153 ? -26.581 8.921 47.540 1.00 95.38 153 GLU A O 1
ATOM 1138 N N . GLU A 1 154 ? -25.710 9.288 45.501 1.00 92.62 154 GLU A N 1
ATOM 1139 C CA . GLU A 1 154 ? -26.203 10.665 45.364 1.00 92.62 154 GLU A CA 1
ATOM 1140 C C . GLU A 1 154 ? -27.734 10.697 45.219 1.00 92.62 154 GLU A C 1
ATOM 1142 O O . GLU A 1 154 ? -28.409 11.402 45.981 1.00 92.62 154 GLU A O 1
ATOM 1147 N N . LYS A 1 155 ? -28.299 9.823 44.371 1.00 93.56 155 LYS A N 1
ATOM 1148 C CA . LYS A 1 155 ? -29.753 9.624 44.244 1.00 93.56 155 LYS A CA 1
ATOM 1149 C C . LYS A 1 155 ? -30.393 9.248 45.581 1.00 93.56 155 LYS A C 1
ATOM 1151 O O . LYS A 1 155 ? -31.335 9.913 46.015 1.00 93.56 155 LYS A O 1
ATOM 1156 N N . ALA A 1 156 ? -29.829 8.271 46.294 1.00 93.69 156 ALA A N 1
ATOM 1157 C CA . ALA A 1 156 ? -30.345 7.841 47.595 1.00 93.69 156 ALA A CA 1
ATOM 1158 C C . ALA A 1 156 ? -30.275 8.953 48.662 1.00 93.69 156 ALA A C 1
ATOM 1160 O O . ALA A 1 156 ? -31.141 9.051 49.542 1.00 93.69 156 ALA A O 1
ATOM 1161 N N . ARG A 1 157 ? -29.253 9.822 48.618 1.00 92.06 157 ARG A N 1
ATOM 1162 C CA . ARG A 1 157 ? -29.163 10.996 49.506 1.00 92.06 157 ARG A CA 1
ATOM 1163 C C . ARG A 1 157 ? -30.226 12.041 49.172 1.00 92.06 157 ARG A C 1
ATOM 1165 O O . ARG A 1 157 ? -30.796 12.618 50.104 1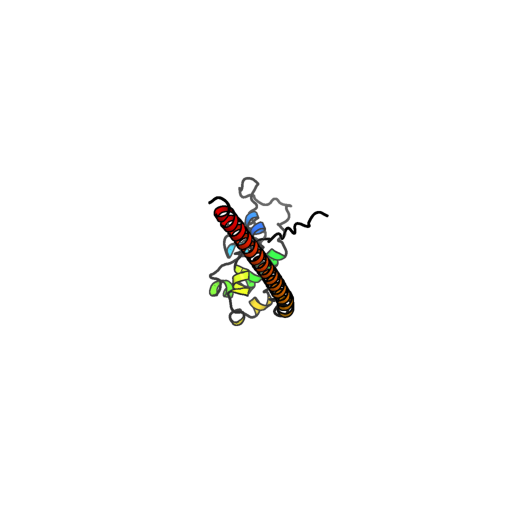.00 92.06 157 ARG A O 1
ATOM 1172 N N . ASN A 1 158 ? -30.501 12.281 47.893 1.00 90.56 158 ASN A N 1
ATOM 1173 C CA . ASN A 1 158 ? -31.508 13.252 47.463 1.00 90.56 158 ASN A CA 1
ATOM 1174 C C . ASN A 1 158 ? -32.932 12.784 47.784 1.00 90.56 158 ASN A C 1
ATOM 1176 O O . ASN A 1 158 ? -33.678 13.542 48.407 1.00 90.56 158 ASN A O 1
ATOM 1180 N N . GLU A 1 159 ? -33.263 11.510 47.557 1.00 91.50 159 GLU A N 1
ATOM 1181 C CA . GLU A 1 159 ? -34.566 10.945 47.946 1.00 91.50 159 GLU A CA 1
ATOM 1182 C C . GLU A 1 159 ? -34.842 11.080 49.452 1.00 91.50 159 GLU A C 1
ATOM 1184 O O . GLU A 1 159 ? -35.943 11.467 49.866 1.00 91.50 159 GLU A O 1
ATOM 1189 N N . LYS A 1 160 ? -33.826 10.835 50.295 1.00 90.12 160 LYS A N 1
ATOM 1190 C CA . LYS A 1 160 ? -33.918 11.022 51.756 1.00 90.12 160 LYS A CA 1
ATOM 1191 C C . LYS A 1 160 ? -34.118 12.489 52.149 1.00 90.12 160 LYS A C 1
ATOM 1193 O O . LYS A 1 160 ? -34.817 12.779 53.125 1.00 90.12 160 LYS A O 1
ATOM 1198 N N . LYS A 1 161 ? -33.496 13.433 51.433 1.00 89.94 161 LYS A N 1
ATOM 1199 C CA . LYS A 1 161 ? -33.693 14.875 51.668 1.00 89.94 161 LYS A CA 1
ATOM 1200 C C . LYS A 1 161 ? -35.107 15.301 51.275 1.00 89.94 161 LYS A C 1
ATOM 1202 O O . LYS A 1 161 ? -35.741 16.039 52.034 1.00 89.94 161 LYS A O 1
ATOM 1207 N N . ASP A 1 162 ? -35.620 14.805 50.156 1.00 88.44 162 ASP A N 1
ATOM 1208 C CA . ASP A 1 162 ? -36.947 15.168 49.655 1.00 88.44 162 ASP A CA 1
ATOM 1209 C C . ASP A 1 162 ? -38.073 14.592 50.516 1.00 88.44 162 ASP A C 1
ATOM 1211 O O . ASP A 1 162 ? -39.018 15.311 50.854 1.00 88.44 162 ASP A O 1
ATOM 1215 N N . THR A 1 163 ? -37.939 13.351 50.995 1.00 87.50 163 THR A N 1
ATOM 1216 C CA . THR A 1 163 ? -38.879 12.785 51.983 1.00 87.50 163 THR A CA 1
ATOM 1217 C C . THR A 1 163 ? -38.875 13.567 53.300 1.00 87.50 163 THR A C 1
ATOM 1219 O O . THR A 1 163 ? -39.946 13.845 53.846 1.00 87.50 163 THR A O 1
ATOM 1222 N N . LYS A 1 164 ? -37.706 14.000 53.802 1.00 86.62 164 LYS A N 1
ATOM 1223 C CA . LYS A 1 164 ? -37.628 14.862 55.000 1.00 86.62 164 LYS A CA 1
ATOM 1224 C C . LYS A 1 164 ? -38.283 16.231 54.781 1.00 86.62 164 LYS A C 1
ATOM 1226 O O . LYS A 1 164 ? -38.986 16.708 55.673 1.00 86.62 164 LYS A O 1
ATOM 1231 N N . LYS A 1 165 ? -38.087 16.861 53.615 1.00 86.50 165 LYS A N 1
ATOM 1232 C CA . LYS A 1 165 ? -38.733 18.143 53.269 1.00 86.50 165 LYS A CA 1
ATOM 1233 C C . LYS A 1 165 ? -40.258 18.008 53.183 1.00 86.50 165 LYS A C 1
ATOM 1235 O O . LYS A 1 165 ? -40.957 18.856 53.733 1.00 86.50 165 LYS A O 1
ATOM 1240 N N . LYS A 1 166 ? -40.770 16.936 52.563 1.00 85.44 166 LYS A N 1
ATOM 1241 C CA . LYS A 1 166 ? -42.217 16.655 52.479 1.00 85.44 166 LYS A CA 1
ATOM 1242 C C . LYS A 1 166 ? -42.852 16.475 53.865 1.00 85.44 166 LYS A C 1
ATOM 1244 O O . LYS A 1 166 ? -43.853 17.125 54.144 1.00 85.44 166 LYS A O 1
ATOM 1249 N N . LYS A 1 167 ? -42.226 15.703 54.768 1.00 83.75 167 LYS A N 1
ATOM 1250 C CA . LYS A 1 167 ? -42.715 15.534 56.155 1.00 83.75 167 LYS A CA 1
ATOM 1251 C C . LYS A 1 167 ? -42.770 16.851 56.941 1.00 83.75 167 LYS A C 1
ATOM 1253 O O . LYS A 1 167 ? -43.729 17.079 57.667 1.00 83.75 167 LYS A O 1
ATOM 1258 N N . LYS A 1 168 ? -41.773 17.735 56.781 1.00 80.88 168 LYS A N 1
ATOM 1259 C CA . LYS A 1 168 ? -41.778 19.061 57.433 1.00 80.88 168 LYS A CA 1
ATOM 1260 C C . LYS A 1 168 ? -42.893 19.974 56.914 1.00 80.88 168 LYS A C 1
ATOM 1262 O O . LYS A 1 168 ? -43.468 20.704 57.711 1.00 80.88 168 LYS A O 1
ATOM 1267 N N . LYS A 1 169 ? -43.196 19.937 55.610 1.00 79.44 169 LYS A N 1
ATOM 1268 C CA . LYS A 1 169 ? -44.308 20.714 55.034 1.00 79.44 169 LYS A CA 1
ATOM 1269 C C . LYS A 1 169 ? -45.670 20.225 55.535 1.00 79.44 169 LYS A C 1
ATOM 1271 O O . LYS A 1 169 ? -46.462 21.062 55.933 1.00 79.44 169 LYS A O 1
ATOM 1276 N N . ALA A 1 170 ? -45.891 18.908 55.582 1.00 78.19 170 ALA A N 1
ATOM 1277 C CA . ALA A 1 170 ? -47.142 18.329 56.084 1.00 78.19 170 ALA A CA 1
ATOM 1278 C C . ALA A 1 170 ? -47.391 18.656 57.567 1.00 78.19 170 ALA A C 1
ATOM 1280 O O . ALA A 1 170 ? -48.494 19.024 57.935 1.00 78.19 170 ALA A O 1
ATOM 1281 N N . LYS A 1 171 ? -46.351 18.608 58.413 1.00 75.88 171 LYS A N 1
ATOM 1282 C CA . LYS A 1 171 ? -46.497 18.978 59.829 1.00 75.88 171 LYS A CA 1
ATOM 1283 C C . LYS A 1 171 ? -46.830 20.463 60.025 1.00 75.88 171 LYS A C 1
ATOM 1285 O O . LYS A 1 171 ? -47.581 20.793 60.923 1.00 75.88 171 LYS A O 1
ATOM 1290 N N . LYS A 1 172 ? -46.290 21.350 59.181 1.00 76.25 172 LYS A N 1
ATOM 1291 C CA . LYS A 1 172 ? -46.580 22.787 59.265 1.00 76.25 172 LYS A CA 1
ATOM 1292 C C . LYS A 1 172 ? -48.023 23.122 58.861 1.00 76.25 172 LYS A C 1
ATOM 1294 O O . LYS A 1 172 ? -48.577 24.047 59.421 1.00 76.25 172 LYS A O 1
ATOM 1299 N N . SER A 1 173 ? -48.625 22.379 57.930 1.00 69.88 173 SER A N 1
ATOM 1300 C CA . SER A 1 173 ? -50.023 22.602 57.533 1.00 69.88 173 SER A CA 1
ATOM 1301 C C . SER A 1 173 ? -51.060 22.140 58.564 1.00 69.88 173 SER A C 1
ATOM 1303 O O . SER A 1 173 ? -52.193 22.589 58.477 1.00 69.88 173 SER A O 1
ATOM 1305 N N . ASP A 1 174 ? -50.694 21.265 59.507 1.00 69.00 174 ASP A N 1
ATOM 1306 C CA . ASP A 1 174 ? -51.577 20.818 60.599 1.00 69.00 174 ASP A CA 1
ATOM 1307 C C . ASP A 1 174 ? -51.588 21.786 61.801 1.00 69.00 174 ASP A C 1
ATOM 1309 O O . ASP A 1 174 ? -52.568 21.823 62.529 1.00 69.00 174 ASP A O 1
ATOM 1313 N N . ASP A 1 175 ? -50.527 22.576 62.015 1.00 67.12 175 ASP A N 1
ATOM 1314 C CA . ASP A 1 175 ? -50.440 23.562 63.115 1.00 67.12 175 ASP A CA 1
ATOM 1315 C C . ASP A 1 175 ? -51.138 24.910 62.786 1.00 67.12 175 ASP A C 1
ATOM 1317 O O . ASP A 1 175 ? -51.263 25.765 63.660 1.00 67.12 175 ASP A O 1
ATOM 1321 N N . ASP A 1 176 ? -51.574 25.121 61.536 1.00 61.78 176 ASP A N 1
ATOM 1322 C CA . ASP A 1 176 ? -52.244 26.348 61.053 1.00 61.78 176 ASP A CA 1
ATOM 1323 C C . ASP A 1 176 ? -53.792 26.192 60.940 1.00 61.78 176 ASP A C 1
ATOM 1325 O O . ASP A 1 176 ? -54.451 27.018 60.299 1.00 61.78 176 ASP A O 1
ATOM 1329 N N . LEU A 1 177 ? -54.378 25.142 61.538 1.00 52.62 177 LEU A N 1
ATOM 1330 C CA . LEU A 1 177 ? -55.817 24.797 61.525 1.00 52.62 177 LEU A CA 1
ATOM 1331 C C . LEU A 1 177 ? -56.386 24.723 62.950 1.00 52.62 177 LEU A C 1
ATOM 1333 O O . LEU A 1 177 ? -57.530 25.197 63.136 1.00 52.62 177 LEU A O 1
#

Organism: Polarella glacialis (NCBI:txid89957)

Foldseek 3Di:
DDDDPPPPPPPPPDLQFLCNVVCVAFPVPDDQPVSLVRVVDLVNGQHADPVRHGDDDDDPDDRDDRDPSVVLLSLLCVQQVVVCVPQVVSCHNTSCSLVRCPPVDDVVPGDPSNVVSRDPDCPDCPVPVVVVVVVVVVVVVVVVVVVVVVVVVVVVVVVVVVVVVVVVVVVVVVVVD